Protein AF-A0A836QSI9-F1 (afdb_monomer)

Radius of gyration: 27.24 Å; Cα contacts (8 Å, |Δi|>4): 55; chains: 1; bounding box: 92×31×40 Å

pLDDT: mean 80.31, std 18.44, range [37.78, 97.62]

Secondary structure (DSSP, 8-state):
------TTHHHHHHHHHHHHHHHTS---PPP--PPP---HHHHHHHTT--BHHHHHHHHHHHH-SSPPPHHHHHHHHHHHHHHHTSSBGGGTGGG-HHHHHHHHHHHHH--TTS--

Foldseek 3Di:
DDPDPDPPPPPVVVVVVVVVVVVPPPPPDDDPPDPPPDPLLVVCVVVVPFFLLSSLVVLQVVPDPDHDDPVVSVVLSVQLCVVQVHGTCVSRSVPNVVSSVVSNVVSVPPPVPPDD

Structure (mmCIF, N/CA/C/O backbone):
data_AF-A0A836QSI9-F1
#
_entry.id   AF-A0A836QSI9-F1
#
loop_
_atom_site.group_PDB
_atom_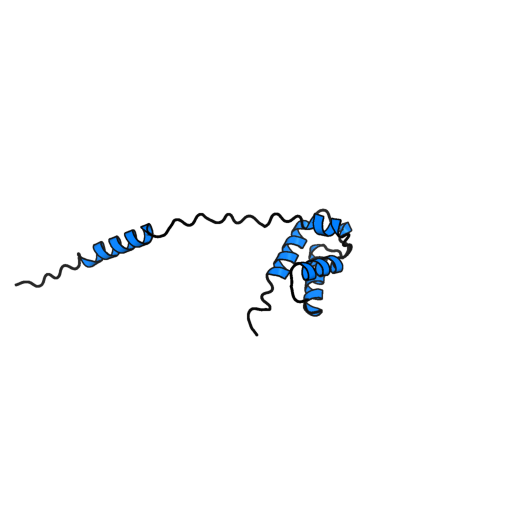site.id
_atom_site.type_symbol
_atom_site.label_atom_id
_atom_site.label_alt_id
_atom_site.label_comp_id
_atom_site.label_asym_id
_atom_site.label_entity_id
_atom_site.label_seq_id
_atom_site.pdbx_PDB_ins_code
_atom_site.Cartn_x
_atom_site.Cartn_y
_atom_site.Cartn_z
_atom_site.occupancy
_atom_site.B_iso_or_equiv
_atom_site.auth_seq_id
_atom_site.auth_comp_id
_atom_site.auth_asym_id
_atom_site.auth_atom_id
_atom_site.pdbx_PDB_model_num
ATOM 1 N N . ILE A 1 1 ? 78.370 19.786 -22.075 1.00 37.78 1 ILE A N 1
ATOM 2 C CA . ILE A 1 1 ? 77.660 18.640 -22.696 1.00 37.78 1 ILE A CA 1
ATOM 3 C C . ILE A 1 1 ? 76.816 18.020 -21.587 1.00 37.78 1 ILE A C 1
ATOM 5 O O . ILE A 1 1 ? 77.409 17.669 -20.586 1.00 37.78 1 ILE A O 1
ATOM 9 N N . SER A 1 2 ? 75.497 17.894 -21.576 1.00 40.00 2 SER A N 1
ATOM 10 C CA . SER A 1 2 ? 74.373 18.469 -22.315 1.00 40.00 2 SER A CA 1
ATOM 11 C C . SER A 1 2 ? 73.165 18.105 -21.441 1.00 40.00 2 SER A C 1
ATOM 13 O O . SER A 1 2 ? 72.741 16.955 -21.460 1.00 40.00 2 SER A O 1
ATOM 15 N N . ASN A 1 3 ? 72.664 19.029 -20.619 1.00 46.78 3 ASN A N 1
ATOM 16 C CA . ASN A 1 3 ? 71.490 18.780 -19.779 1.00 46.78 3 ASN A CA 1
ATOM 17 C C . ASN A 1 3 ? 70.260 19.338 -20.495 1.00 46.78 3 ASN A C 1
ATOM 19 O O . ASN A 1 3 ? 69.822 20.449 -20.219 1.00 46.78 3 ASN A O 1
ATOM 23 N N . TYR A 1 4 ? 69.744 18.563 -21.443 1.00 46.59 4 TYR A N 1
ATOM 24 C CA . TYR A 1 4 ? 68.413 18.740 -22.016 1.00 46.59 4 TYR A CA 1
ATOM 25 C C . TYR A 1 4 ? 67.676 17.421 -21.789 1.00 46.59 4 TYR A C 1
ATOM 27 O O . TYR A 1 4 ? 67.710 16.524 -22.626 1.00 46.59 4 TYR A O 1
ATOM 35 N N . PHE A 1 5 ? 67.091 17.263 -20.600 1.00 46.09 5 PHE A N 1
ATOM 36 C CA . PHE A 1 5 ? 66.096 16.220 -20.382 1.00 46.09 5 PHE A CA 1
ATOM 37 C C . PHE A 1 5 ? 64.763 16.802 -20.841 1.00 46.09 5 PHE A C 1
ATOM 39 O O . PHE A 1 5 ? 64.196 17.685 -20.199 1.00 46.09 5 PHE A O 1
ATOM 46 N N . ASP A 1 6 ? 64.357 16.377 -22.028 1.00 44.19 6 ASP A N 1
ATOM 47 C CA . ASP A 1 6 ? 63.177 16.835 -22.739 1.00 44.19 6 ASP A CA 1
ATOM 48 C C . ASP A 1 6 ? 61.898 16.454 -21.974 1.00 44.19 6 ASP A C 1
ATOM 50 O O . ASP A 1 6 ? 61.441 15.310 -21.982 1.00 44.19 6 ASP A O 1
ATOM 54 N N . SER A 1 7 ? 61.314 17.432 -21.282 1.00 50.00 7 SER A N 1
ATOM 55 C CA . SER A 1 7 ? 60.043 17.303 -20.567 1.00 50.00 7 SER A CA 1
ATOM 56 C C . SER A 1 7 ? 58.827 17.199 -21.498 1.00 50.00 7 SER A C 1
ATOM 58 O O . SER A 1 7 ? 57.704 17.066 -21.010 1.00 50.00 7 SER A O 1
ATOM 60 N N . SER A 1 8 ? 59.013 17.213 -22.824 1.00 49.09 8 SER A N 1
ATOM 61 C CA . SER A 1 8 ? 57.922 17.060 -23.792 1.00 49.09 8 SER A CA 1
ATOM 62 C C . SER A 1 8 ? 57.540 15.598 -24.086 1.00 49.09 8 SER A C 1
ATOM 64 O O . SER A 1 8 ? 56.460 15.346 -24.625 1.00 49.09 8 SER A O 1
ATOM 66 N N . PHE A 1 9 ? 58.345 14.614 -23.658 1.00 48.88 9 PHE A N 1
ATOM 67 C CA . PHE A 1 9 ? 58.067 13.188 -23.904 1.00 48.88 9 PHE A CA 1
ATOM 68 C C . PHE A 1 9 ? 57.011 12.572 -22.958 1.00 48.88 9 PHE A C 1
ATOM 70 O O . PHE A 1 9 ? 56.387 11.556 -23.275 1.00 48.88 9 PHE A O 1
ATOM 77 N N . THR A 1 10 ? 56.759 13.175 -21.793 1.00 49.44 10 THR A N 1
ATOM 78 C CA . THR A 1 10 ? 55.901 12.574 -20.752 1.00 49.44 10 THR A CA 1
ATOM 79 C C . THR A 1 10 ? 54.419 12.934 -20.890 1.00 49.44 10 THR A C 1
ATOM 81 O O . THR A 1 10 ? 53.554 12.117 -20.561 1.00 49.44 10 THR A O 1
ATOM 84 N N . VAL A 1 11 ? 54.096 14.119 -21.418 1.00 53.09 11 VAL A N 1
ATOM 85 C CA . VAL A 1 11 ? 52.710 14.619 -21.498 1.00 53.09 11 VAL A CA 1
ATOM 86 C C . VAL A 1 11 ? 51.941 13.971 -22.653 1.00 53.09 11 VAL A C 1
ATOM 88 O O . VAL A 1 11 ? 50.813 13.513 -22.464 1.00 53.09 11 VAL A O 1
ATOM 91 N N . THR A 1 12 ? 52.562 13.854 -23.829 1.00 53.09 12 THR A N 1
ATOM 92 C CA . THR A 1 12 ? 51.926 13.270 -25.024 1.00 53.09 12 THR A CA 1
ATOM 93 C C . THR A 1 12 ? 51.661 11.776 -24.847 1.00 53.09 12 THR A C 1
ATOM 95 O O . THR A 1 12 ? 50.582 11.297 -25.187 1.00 53.09 12 THR A O 1
ATOM 98 N N . THR A 1 13 ? 52.599 11.049 -24.231 1.00 53.66 13 THR A N 1
ATOM 99 C CA . THR A 1 13 ? 52.461 9.610 -23.959 1.00 53.66 13 THR A CA 1
ATOM 100 C C . THR A 1 13 ? 51.392 9.335 -22.893 1.00 53.66 13 THR A C 1
ATOM 102 O O . THR A 1 13 ? 5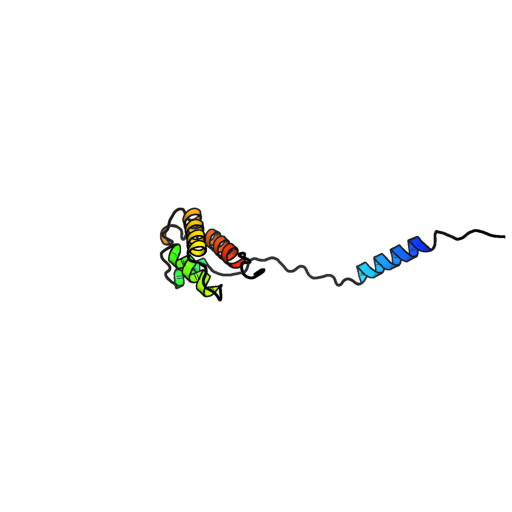0.592 8.417 -23.054 1.00 53.66 13 THR A O 1
ATOM 105 N N . SER A 1 14 ? 51.295 10.172 -21.849 1.00 55.88 14 SER A N 1
ATOM 106 C CA . SER A 1 14 ? 50.252 10.048 -20.811 1.00 55.88 14 SER A CA 1
ATOM 107 C C . SER A 1 14 ? 48.851 10.348 -21.348 1.00 55.88 14 SER A C 1
ATOM 109 O O . SER A 1 14 ? 47.911 9.616 -21.046 1.00 55.88 14 SER A O 1
ATOM 111 N N . LYS A 1 15 ? 48.707 11.374 -22.197 1.00 59.62 15 LYS A N 1
ATOM 112 C CA . LYS A 1 15 ? 47.439 11.674 -22.876 1.00 59.62 15 LYS A CA 1
ATOM 113 C C . LYS A 1 15 ? 47.037 10.559 -23.845 1.00 59.62 15 LYS A C 1
ATOM 115 O O . LYS A 1 15 ? 45.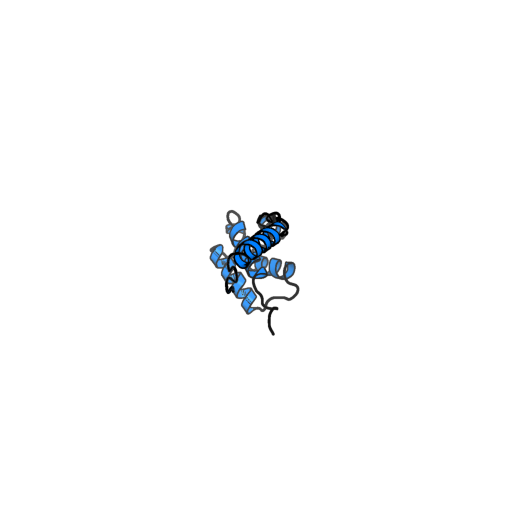886 10.142 -23.845 1.00 59.62 15 LYS A O 1
ATOM 120 N N . HIS A 1 16 ? 47.984 10.038 -24.624 1.00 59.22 16 HIS A N 1
ATOM 121 C CA . HIS A 1 16 ? 47.726 8.945 -25.561 1.00 59.22 16 HIS A CA 1
ATOM 122 C C . HIS A 1 16 ? 47.288 7.655 -24.844 1.00 59.22 16 HIS A C 1
ATOM 124 O O . HIS A 1 16 ? 46.409 6.948 -25.330 1.00 59.22 16 HIS A O 1
ATOM 130 N N . LEU A 1 17 ? 47.847 7.361 -23.664 1.00 60.22 17 LEU A N 1
ATOM 131 C CA . LEU A 1 17 ? 47.430 6.223 -22.837 1.00 60.22 17 LEU A CA 1
ATOM 132 C C . LEU A 1 17 ? 46.049 6.425 -22.190 1.00 60.22 17 LEU A C 1
ATOM 134 O O . LEU A 1 17 ? 45.281 5.472 -22.105 1.00 60.22 17 LEU A O 1
ATOM 138 N N . GLN A 1 18 ? 45.701 7.648 -21.777 1.00 60.09 18 GLN A N 1
ATOM 139 C CA . GLN A 1 18 ? 44.362 7.976 -21.265 1.00 60.09 18 GLN A CA 1
ATOM 140 C C . GLN A 1 18 ? 43.291 7.895 -22.359 1.00 60.09 18 GLN A C 1
ATOM 142 O O . GLN A 1 18 ? 42.235 7.301 -22.146 1.00 60.09 18 GLN A O 1
ATOM 147 N N . ASP A 1 19 ? 43.581 8.440 -23.542 1.00 60.56 19 ASP A N 1
ATOM 148 C CA . ASP A 1 19 ? 42.681 8.390 -24.696 1.00 60.56 19 ASP A CA 1
ATOM 149 C C . ASP A 1 19 ? 42.486 6.933 -25.178 1.00 60.56 19 ASP A C 1
ATOM 151 O O . ASP A 1 19 ? 41.389 6.565 -25.603 1.00 60.56 19 ASP A O 1
ATOM 155 N N . GLN A 1 20 ? 43.515 6.080 -25.055 1.00 59.50 20 GLN A N 1
ATOM 156 C CA . GLN A 1 20 ? 43.413 4.636 -25.300 1.00 59.50 20 GLN A CA 1
ATOM 157 C C . GLN A 1 20 ? 42.552 3.933 -24.236 1.00 59.50 20 GLN A C 1
ATOM 159 O O . GLN A 1 20 ? 41.639 3.193 -24.587 1.00 59.50 20 GLN A O 1
ATOM 164 N N . TYR A 1 21 ? 42.765 4.218 -22.948 1.00 59.47 21 TYR A N 1
ATOM 165 C CA . TYR A 1 21 ? 41.985 3.620 -21.858 1.00 59.47 21 TYR A CA 1
ATOM 166 C C . TYR A 1 21 ? 40.489 3.961 -21.948 1.00 59.47 21 TYR A C 1
ATOM 168 O O . TYR A 1 21 ? 39.643 3.108 -21.703 1.00 59.47 21 TYR A O 1
ATOM 176 N N . ILE A 1 22 ? 40.147 5.191 -22.347 1.00 63.41 22 ILE A N 1
ATOM 177 C CA . ILE A 1 22 ? 38.753 5.625 -22.542 1.00 63.41 22 ILE A CA 1
ATOM 178 C C . ILE A 1 22 ? 38.114 4.940 -23.760 1.00 63.41 22 ILE A C 1
ATOM 180 O O . ILE A 1 22 ? 36.921 4.639 -23.729 1.00 63.41 22 ILE A O 1
ATOM 184 N N . LYS A 1 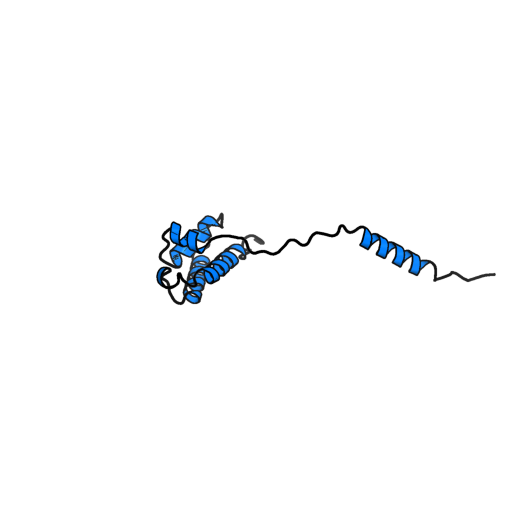23 ? 38.888 4.656 -24.817 1.00 63.19 23 LYS A N 1
ATOM 185 C CA . LYS A 1 23 ? 38.411 3.905 -25.993 1.00 63.19 23 LYS A CA 1
ATOM 186 C C . LYS A 1 23 ? 38.099 2.441 -25.691 1.00 63.19 23 LYS A C 1
ATOM 188 O O . LYS A 1 23 ? 37.221 1.880 -26.341 1.00 63.19 23 LYS A O 1
ATOM 193 N N . ASP A 1 24 ? 38.786 1.854 -24.716 1.00 63.31 24 ASP A N 1
ATOM 194 C CA . ASP A 1 24 ? 38.635 0.443 -24.353 1.00 63.31 24 ASP A CA 1
ATOM 195 C C . ASP A 1 24 ? 37.492 0.201 -23.342 1.00 63.31 24 ASP A C 1
ATOM 197 O O . ASP A 1 24 ? 37.194 -0.945 -23.000 1.00 63.31 24 ASP A O 1
ATOM 201 N N . ILE A 1 25 ? 36.797 1.259 -22.892 1.00 69.19 25 ILE A N 1
ATOM 202 C CA . ILE A 1 25 ? 35.566 1.131 -22.101 1.00 69.19 25 ILE A CA 1
ATOM 203 C C . ILE A 1 25 ? 34.424 0.742 -23.051 1.00 69.19 25 ILE A C 1
ATOM 205 O O . ILE A 1 25 ? 34.044 1.543 -23.912 1.00 69.19 25 ILE A O 1
ATOM 209 N N . PRO A 1 26 ? 33.819 -0.453 -22.908 1.00 68.56 26 PRO A N 1
ATOM 210 C CA . PRO A 1 26 ? 32.672 -0.817 -23.722 1.00 68.56 26 PRO A CA 1
ATOM 211 C C . PRO A 1 26 ? 31.545 0.191 -23.483 1.00 68.56 26 PRO A C 1
ATOM 213 O O . PRO A 1 26 ? 31.180 0.475 -22.341 1.00 68.56 26 PRO A O 1
ATOM 216 N N . PHE A 1 27 ? 30.988 0.731 -24.569 1.00 64.31 27 PHE A N 1
ATOM 217 C CA . PHE A 1 27 ? 29.842 1.633 -24.519 1.00 64.31 27 PHE A CA 1
ATOM 218 C C . PHE A 1 27 ? 28.658 0.871 -23.906 1.00 64.31 27 PHE A C 1
ATOM 220 O O . PHE A 1 27 ? 27.988 0.080 -24.575 1.00 64.31 27 PHE A O 1
ATOM 227 N N . LEU A 1 28 ? 28.430 1.049 -22.603 1.00 70.12 28 LEU A N 1
ATOM 228 C CA . LEU A 1 28 ? 27.320 0.409 -21.911 1.00 70.12 28 LEU A CA 1
ATOM 229 C C . LEU A 1 28 ? 26.030 0.978 -22.491 1.00 70.12 28 LEU A C 1
ATOM 231 O O . LEU A 1 28 ? 25.759 2.174 -22.373 1.00 70.12 28 LEU A O 1
ATOM 235 N N . LYS A 1 29 ? 25.231 0.121 -23.135 1.00 75.62 29 LYS A N 1
ATOM 236 C CA . LYS A 1 29 ? 23.898 0.509 -23.592 1.00 75.62 29 LYS A CA 1
ATOM 237 C C . LYS A 1 29 ? 23.129 1.028 -22.372 1.00 75.62 29 LYS A C 1
ATOM 239 O O . LYS A 1 29 ? 22.998 0.276 -21.402 1.00 75.62 29 LYS A O 1
ATOM 244 N N . PRO A 1 30 ? 22.626 2.275 -22.388 1.00 69.50 30 PRO A N 1
ATO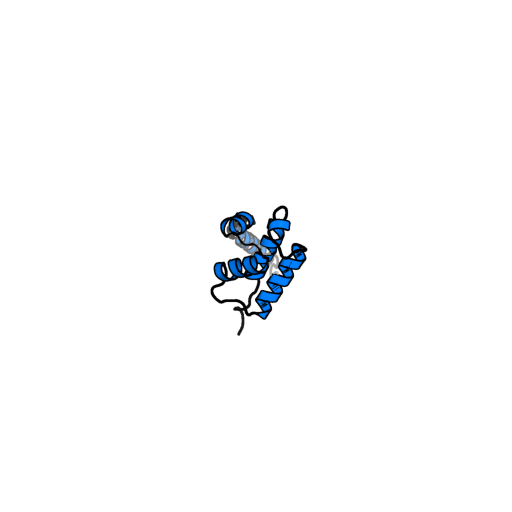M 245 C CA . PRO A 1 30 ? 21.835 2.785 -21.283 1.00 69.50 30 PRO A CA 1
ATOM 246 C C . PRO A 1 30 ? 20.672 1.833 -21.017 1.00 69.50 30 PRO A C 1
ATOM 248 O O . PRO A 1 30 ? 19.901 1.516 -21.927 1.00 69.50 30 PRO A O 1
ATOM 251 N N . VAL A 1 31 ? 20.548 1.360 -19.777 1.00 70.69 31 VAL A N 1
ATOM 252 C CA . VAL A 1 31 ? 19.339 0.651 -19.363 1.00 70.69 31 VAL A CA 1
ATOM 253 C C . VAL A 1 31 ? 18.216 1.678 -19.384 1.00 70.69 31 VAL A C 1
ATOM 255 O O . VAL A 1 31 ? 18.272 2.682 -18.669 1.00 70.69 31 VAL A O 1
ATOM 258 N N . LEU A 1 32 ? 17.219 1.452 -20.239 1.00 70.38 32 LEU A N 1
ATOM 259 C CA . LEU A 1 32 ? 16.025 2.284 -20.265 1.00 70.38 32 LEU A CA 1
ATOM 260 C C . LEU A 1 32 ? 15.351 2.179 -18.897 1.00 70.38 32 LEU A C 1
ATOM 262 O O . LEU A 1 32 ? 14.901 1.107 -18.494 1.00 70.38 32 LEU A O 1
ATOM 266 N N . ARG A 1 33 ? 15.305 3.298 -18.173 1.00 67.00 33 ARG A N 1
ATOM 267 C CA . ARG A 1 33 ? 14.597 3.410 -16.897 1.00 67.00 33 ARG A CA 1
ATOM 268 C C . ARG A 1 33 ? 13.111 3.591 -17.179 1.00 67.00 33 ARG A C 1
ATOM 270 O O . ARG A 1 33 ? 12.601 4.704 -17.156 1.00 67.00 33 ARG A O 1
ATOM 277 N N . VAL A 1 34 ? 12.444 2.492 -17.507 1.00 72.44 34 VAL A N 1
ATOM 278 C CA . VAL A 1 34 ? 10.982 2.434 -17.586 1.00 72.44 34 VAL A CA 1
ATOM 279 C C . VAL A 1 34 ? 10.481 1.842 -16.268 1.00 72.44 34 VAL A C 1
ATOM 281 O O . VAL A 1 34 ? 11.054 0.845 -15.816 1.00 72.44 34 VAL A O 1
ATOM 284 N N . PRO A 1 35 ? 9.464 2.433 -15.616 1.00 66.81 35 PRO A N 1
ATOM 285 C CA . PRO A 1 35 ? 8.867 1.826 -14.433 1.00 66.81 35 PRO A CA 1
ATOM 286 C C . PRO A 1 35 ? 8.343 0.426 -14.764 1.00 66.81 35 PRO A C 1
ATOM 288 O O . PRO A 1 35 ? 7.941 0.144 -15.894 1.00 66.81 35 PRO A O 1
ATOM 291 N N . ALA A 1 36 ? 8.337 -0.460 -13.769 1.00 71.94 36 ALA A N 1
ATOM 292 C CA . ALA A 1 36 ? 7.804 -1.801 -13.951 1.00 71.94 36 ALA A CA 1
ATOM 293 C C . ALA A 1 36 ? 6.338 -1.728 -14.418 1.00 71.94 36 ALA A C 1
ATOM 295 O O . ALA A 1 36 ? 5.505 -1.058 -13.795 1.00 71.94 36 ALA A O 1
ATOM 296 N N . ALA A 1 37 ? 6.032 -2.424 -15.516 1.00 80.50 37 ALA A N 1
ATOM 297 C CA . ALA A 1 37 ? 4.690 -2.517 -16.083 1.00 80.50 37 ALA A CA 1
ATOM 298 C C . ALA A 1 37 ? 3.825 -3.475 -15.242 1.00 80.50 37 ALA A C 1
ATOM 300 O O . ALA A 1 37 ? 3.553 -4.606 -15.637 1.00 80.50 37 ALA A O 1
ATOM 301 N N . ILE A 1 38 ? 3.454 -3.033 -14.040 1.00 87.00 38 ILE A N 1
ATOM 302 C CA . ILE A 1 38 ? 2.637 -3.784 -13.084 1.00 87.00 38 ILE A CA 1
ATOM 303 C C . ILE A 1 38 ? 1.282 -3.091 -12.941 1.00 87.00 38 ILE A C 1
ATOM 305 O O . ILE A 1 38 ? 1.216 -1.919 -12.574 1.00 87.00 38 ILE A O 1
ATOM 309 N N . ASP A 1 39 ? 0.211 -3.841 -13.194 1.00 92.56 39 ASP A N 1
ATOM 310 C CA . ASP A 1 39 ? -1.177 -3.426 -12.970 1.00 92.56 39 ASP A CA 1
ATOM 311 C C . ASP A 1 39 ? -1.552 -3.580 -11.483 1.00 92.56 39 ASP A C 1
ATOM 313 O O . ASP A 1 39 ? -2.125 -4.589 -11.062 1.00 92.56 39 ASP A O 1
ATOM 317 N N . LEU A 1 40 ? -1.158 -2.595 -10.669 1.00 94.00 40 LEU A N 1
ATOM 318 C CA . LEU A 1 40 ? -1.404 -2.587 -9.222 1.00 94.00 40 LEU A CA 1
ATOM 319 C C . LEU A 1 40 ? -2.892 -2.408 -8.894 1.00 94.00 40 LEU A C 1
ATOM 321 O O . LEU A 1 40 ? -3.415 -3.105 -8.025 1.00 94.00 40 LEU A O 1
ATOM 325 N N . VAL A 1 41 ? -3.586 -1.525 -9.616 1.00 94.88 41 VAL A N 1
ATOM 326 C CA . VAL A 1 41 ? -5.022 -1.271 -9.415 1.00 94.88 41 VAL A CA 1
ATOM 327 C C . VAL A 1 41 ? -5.826 -2.533 -9.703 1.00 94.88 41 VAL A C 1
ATOM 329 O O . VAL A 1 41 ? -6.643 -2.946 -8.879 1.00 94.88 41 VAL A O 1
ATOM 332 N N . GLY A 1 42 ? -5.546 -3.217 -10.812 1.00 94.56 42 GLY A N 1
ATOM 333 C CA . GLY A 1 42 ? -6.211 -4.474 -11.109 1.00 94.56 42 GLY A CA 1
ATOM 334 C C . GLY A 1 42 ? -5.852 -5.582 -10.119 1.00 94.56 42 GLY A C 1
ATOM 335 O O . GLY A 1 42 ? -6.688 -6.445 -9.872 1.00 94.56 42 GLY A O 1
ATOM 336 N N . MET A 1 43 ? -4.664 -5.583 -9.495 1.00 94.81 43 MET A N 1
ATOM 337 C CA . MET A 1 43 ? -4.377 -6.522 -8.396 1.00 94.81 43 MET A CA 1
ATOM 338 C C . MET A 1 43 ? -5.307 -6.287 -7.206 1.00 94.81 43 MET A C 1
ATOM 340 O O . MET A 1 43 ? -5.915 -7.242 -6.728 1.00 94.81 43 MET A O 1
ATOM 344 N N . VAL A 1 44 ? -5.462 -5.032 -6.782 1.00 95.69 44 VAL A N 1
ATOM 345 C CA . VAL A 1 44 ? -6.358 -4.641 -5.684 1.00 95.69 44 VAL A CA 1
ATOM 346 C C . VAL A 1 44 ? -7.809 -5.021 -6.000 1.00 95.69 44 VAL A C 1
ATOM 348 O O . VAL A 1 44 ? -8.474 -5.651 -5.180 1.00 95.69 44 VAL A O 1
ATOM 351 N N . GLN A 1 45 ? -8.278 -4.730 -7.217 1.00 94.75 45 GLN A N 1
ATOM 352 C CA . GLN A 1 45 ? -9.639 -5.056 -7.654 1.00 94.75 45 GLN A CA 1
ATOM 353 C C . GLN A 1 45 ? -9.888 -6.566 -7.749 1.00 94.75 45 GLN A C 1
ATOM 355 O O . GLN A 1 45 ? -10.902 -7.050 -7.253 1.00 94.75 45 GLN A O 1
ATOM 360 N N . ARG A 1 46 ? -8.963 -7.334 -8.344 1.00 95.69 46 ARG A N 1
ATOM 361 C CA . ARG A 1 46 ? -9.087 -8.800 -8.466 1.00 95.69 46 ARG A CA 1
ATOM 362 C C . ARG A 1 46 ? -9.103 -9.502 -7.111 1.00 95.69 46 ARG A C 1
ATOM 364 O O . ARG A 1 46 ? -9.694 -10.568 -6.995 1.00 95.69 46 ARG A O 1
ATOM 371 N N . GLN A 1 47 ? -8.423 -8.933 -6.119 1.00 94.88 47 GLN A N 1
ATOM 372 C CA . GLN A 1 47 ? -8.385 -9.454 -4.753 1.00 94.88 47 GLN A CA 1
ATOM 373 C C . GLN A 1 47 ? -9.527 -8.916 -3.878 1.00 94.88 47 GLN A C 1
ATOM 375 O O . GLN A 1 47 ? -9.676 -9.369 -2.749 1.00 94.88 47 GLN A O 1
ATOM 380 N N . GLY A 1 48 ? -10.343 -7.984 -4.387 1.00 94.25 48 GLY A N 1
ATOM 381 C CA . GLY A 1 48 ? -11.489 -7.432 -3.663 1.00 94.25 48 GLY A CA 1
ATOM 382 C C . GLY A 1 48 ? -11.107 -6.657 -2.401 1.00 94.25 48 GLY A C 1
ATOM 383 O O . GLY A 1 48 ? -11.860 -6.677 -1.433 1.00 94.25 48 GLY A O 1
ATOM 384 N N . LEU A 1 49 ? -9.937 -6.010 -2.386 1.00 96.50 49 LEU A N 1
ATOM 385 C CA . LEU A 1 49 ? -9.448 -5.306 -1.198 1.00 96.50 49 LEU A CA 1
ATOM 386 C C . LEU A 1 49 ? -10.260 -4.021 -0.992 1.00 96.50 49 LEU A C 1
ATOM 388 O O . LEU A 1 49 ? -10.310 -3.164 -1.879 1.00 96.50 49 LEU A O 1
ATOM 392 N N . ALA A 1 50 ? -10.904 -3.903 0.167 1.00 95.69 50 ALA A N 1
ATOM 393 C CA . ALA A 1 50 ? -11.864 -2.837 0.438 1.00 95.69 50 ALA A CA 1
ATOM 394 C C . ALA A 1 50 ? -11.225 -1.649 1.161 1.00 95.69 50 ALA A C 1
ATOM 396 O O . ALA A 1 50 ? -11.571 -0.500 0.880 1.00 95.69 50 ALA A O 1
ATOM 397 N N . THR A 1 51 ? -10.266 -1.915 2.050 1.00 97.50 51 THR A N 1
ATOM 398 C CA . THR A 1 51 ? -9.679 -0.894 2.919 1.00 97.50 51 THR A CA 1
ATOM 399 C C . THR A 1 51 ? -8.190 -0.673 2.668 1.00 97.50 51 THR A C 1
ATOM 401 O O . THR A 1 51 ? -7.483 -1.532 2.135 1.00 97.50 51 THR A O 1
ATOM 404 N N . THR A 1 52 ? -7.675 0.476 3.107 1.00 96.75 52 THR A N 1
ATOM 405 C CA . THR A 1 52 ? -6.231 0.762 3.096 1.00 96.75 52 THR A CA 1
ATOM 406 C C . THR A 1 52 ? -5.420 -0.254 3.898 1.00 96.75 52 THR A C 1
ATOM 408 O O . THR A 1 52 ? -4.302 -0.579 3.505 1.00 96.75 52 THR A O 1
ATOM 411 N N . SER A 1 53 ? -5.993 -0.807 4.970 1.00 97.31 53 SER A N 1
ATOM 412 C CA . SER A 1 53 ? -5.392 -1.896 5.746 1.00 97.31 53 SER A CA 1
ATOM 413 C C . SER A 1 53 ? -5.215 -3.158 4.904 1.00 97.31 53 SER A C 1
ATOM 415 O O . SER A 1 53 ? -4.112 -3.695 4.847 1.00 97.31 53 SER A O 1
ATOM 417 N N . ASP A 1 54 ? -6.267 -3.588 4.202 1.00 97.25 54 ASP A N 1
ATOM 418 C CA . ASP A 1 54 ? -6.238 -4.801 3.373 1.00 97.25 54 ASP A CA 1
ATOM 419 C C . ASP A 1 54 ? -5.204 -4.689 2.250 1.00 97.25 54 ASP A C 1
ATOM 421 O O . ASP A 1 54 ? -4.517 -5.653 1.913 1.00 97.25 54 ASP A O 1
ATOM 425 N N . VAL A 1 55 ? -5.076 -3.491 1.675 1.00 97.25 55 VAL A N 1
ATOM 426 C CA . VAL A 1 55 ? -4.082 -3.192 0.641 1.00 97.25 55 VAL A CA 1
ATOM 427 C C . VAL A 1 55 ? -2.665 -3.315 1.186 1.00 97.25 55 VAL A C 1
ATOM 429 O O . VAL A 1 55 ? -1.841 -4.002 0.578 1.00 97.25 55 VAL A O 1
ATOM 432 N N . VAL A 1 56 ? -2.373 -2.683 2.327 1.00 96.50 56 VAL A N 1
ATOM 433 C CA . VAL A 1 56 ? -1.047 -2.773 2.954 1.00 96.50 56 VAL A CA 1
ATOM 434 C C . VAL A 1 56 ? -0.727 -4.222 3.310 1.00 96.50 56 VAL A C 1
ATOM 436 O O . VAL A 1 56 ? 0.358 -4.690 2.971 1.00 96.50 56 VAL A O 1
ATOM 439 N N . ASP A 1 57 ? -1.681 -4.949 3.896 1.00 96.25 57 ASP A N 1
ATOM 440 C CA . ASP A 1 57 ? -1.541 -6.365 4.248 1.00 96.25 57 ASP A CA 1
ATOM 441 C C . ASP A 1 57 ? -1.257 -7.245 3.032 1.00 96.25 57 ASP A C 1
ATOM 443 O O . ASP A 1 57 ? -0.316 -8.043 3.039 1.00 96.25 57 ASP A O 1
ATOM 447 N N . HIS A 1 58 ? -2.000 -7.047 1.944 1.00 96.81 58 HIS A N 1
ATOM 448 C CA . HIS A 1 58 ? -1.789 -7.787 0.709 1.00 96.81 58 HIS A CA 1
ATOM 449 C C . HIS A 1 58 ? -0.379 -7.573 0.146 1.00 96.81 58 HIS A C 1
ATOM 451 O O . HIS A 1 58 ? 0.306 -8.536 -0.212 1.00 96.81 58 HIS A O 1
ATOM 457 N N . PHE A 1 59 ? 0.070 -6.318 0.056 1.00 94.94 59 PHE A N 1
ATOM 458 C CA . PHE A 1 59 ? 1.364 -6.012 -0.546 1.00 94.94 59 PHE A CA 1
ATOM 459 C C . PHE A 1 59 ? 2.542 -6.383 0.356 1.00 94.94 59 PHE A C 1
ATOM 461 O O . PHE A 1 59 ? 3.534 -6.883 -0.175 1.00 94.94 59 PHE A O 1
ATOM 468 N N . GLN A 1 60 ? 2.444 -6.246 1.686 1.00 92.50 60 GLN A N 1
ATOM 469 C CA . GLN A 1 60 ? 3.521 -6.704 2.573 1.00 92.50 60 GLN A CA 1
ATOM 470 C C . GLN A 1 60 ? 3.719 -8.222 2.477 1.00 92.50 60 GLN A C 1
ATOM 472 O O . GLN A 1 60 ? 4.845 -8.673 2.299 1.00 92.50 60 GLN A O 1
ATOM 477 N N . THR A 1 61 ? 2.642 -9.019 2.492 1.00 93.06 61 THR A N 1
ATOM 478 C CA . THR A 1 61 ? 2.743 -10.487 2.413 1.00 93.06 61 THR A CA 1
ATOM 479 C C . THR A 1 61 ? 3.234 -10.950 1.044 1.00 93.06 61 THR A C 1
ATOM 481 O O . THR A 1 61 ? 3.871 -11.993 0.922 1.00 93.06 61 THR A O 1
ATOM 484 N N . ARG A 1 62 ? 2.941 -10.179 -0.008 1.00 92.38 62 ARG A N 1
ATOM 485 C CA . ARG A 1 62 ? 3.354 -10.503 -1.373 1.00 92.38 62 ARG A CA 1
ATOM 486 C C . ARG A 1 62 ? 4.806 -10.133 -1.672 1.00 92.38 62 ARG A C 1
ATOM 488 O O . ARG A 1 62 ? 5.447 -10.829 -2.458 1.00 92.38 62 ARG A O 1
ATOM 495 N N . LEU A 1 63 ? 5.290 -9.018 -1.130 1.00 90.62 63 LEU A N 1
ATOM 496 C CA . LEU A 1 63 ? 6.594 -8.444 -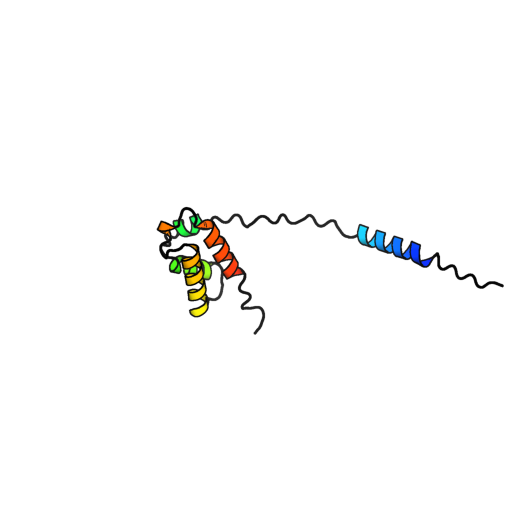1.477 1.00 90.62 63 LEU A CA 1
ATOM 497 C C . LEU A 1 63 ? 7.688 -8.809 -0.471 1.00 90.62 63 LEU A C 1
ATOM 499 O O . LEU A 1 63 ? 8.848 -8.951 -0.861 1.00 90.62 63 LEU A O 1
ATOM 503 N N . LEU A 1 64 ? 7.333 -8.989 0.802 1.00 88.88 64 LEU A N 1
ATOM 504 C CA . LEU A 1 64 ? 8.280 -9.263 1.875 1.00 88.88 64 LEU A CA 1
ATOM 505 C C . LEU A 1 64 ? 8.237 -10.736 2.281 1.00 88.88 64 LEU A C 1
ATOM 507 O O . LEU A 1 64 ? 7.189 -11.375 2.316 1.00 88.88 64 LEU A O 1
ATOM 511 N N . ARG A 1 65 ? 9.408 -11.282 2.623 1.00 87.50 65 ARG A N 1
ATOM 512 C CA . ARG A 1 65 ? 9.513 -12.633 3.203 1.00 87.50 65 ARG A CA 1
ATOM 513 C C . ARG A 1 65 ? 9.170 -12.657 4.686 1.00 87.50 65 ARG A C 1
ATOM 515 O O . ARG A 1 65 ? 8.721 -13.682 5.188 1.00 87.50 65 ARG A O 1
ATOM 522 N N . LEU A 1 66 ? 9.443 -11.556 5.377 1.00 87.75 66 LEU A N 1
ATOM 523 C CA . LEU A 1 66 ? 9.191 -11.386 6.797 1.00 87.75 66 LEU A CA 1
ATOM 524 C C . LEU A 1 66 ? 8.109 -10.315 6.967 1.00 87.75 66 LEU A C 1
ATOM 526 O O . LEU A 1 66 ? 8.139 -9.319 6.242 1.00 87.75 66 LEU A O 1
ATOM 530 N N . PRO A 1 67 ? 7.143 -10.527 7.875 1.00 85.56 67 PRO A N 1
ATOM 531 C CA . PRO A 1 67 ? 6.102 -9.544 8.124 1.00 85.56 67 PRO A CA 1
ATOM 532 C C . PRO A 1 67 ? 6.704 -8.276 8.733 1.00 85.56 67 PRO A C 1
ATOM 534 O O . PRO A 1 67 ? 7.687 -8.339 9.477 1.00 85.56 67 PRO A O 1
ATOM 537 N N . LEU A 1 68 ? 6.085 -7.133 8.447 1.00 87.19 68 LEU A N 1
ATOM 538 C CA . LEU A 1 68 ? 6.439 -5.880 9.103 1.00 87.19 68 LEU A CA 1
ATOM 539 C C . LEU A 1 68 ? 6.035 -5.923 10.580 1.00 87.19 68 LEU A C 1
ATOM 541 O O . LEU A 1 68 ? 5.095 -6.623 10.970 1.00 87.19 68 LEU A O 1
ATOM 545 N N . SER A 1 69 ? 6.723 -5.133 11.406 1.00 90.25 69 SER A N 1
ATOM 546 C CA . SER A 1 69 ? 6.239 -4.849 12.757 1.00 90.25 69 SER A CA 1
ATOM 547 C C . SER A 1 69 ? 4.867 -4.165 12.682 1.00 90.25 69 SER A C 1
ATOM 549 O O . SER A 1 69 ? 4.540 -3.496 11.697 1.00 90.25 69 SER A O 1
ATOM 551 N N . SER A 1 70 ? 4.056 -4.305 13.734 1.00 91.31 70 SER A N 1
ATOM 552 C CA . SER A 1 70 ? 2.749 -3.638 13.805 1.00 91.31 70 SER A CA 1
ATOM 553 C C . SER A 1 70 ? 2.874 -2.118 13.666 1.00 91.31 70 SER A C 1
ATOM 555 O O . SER A 1 70 ? 2.067 -1.499 12.987 1.00 91.31 70 SER A O 1
ATOM 557 N N . GLU A 1 71 ? 3.931 -1.533 14.233 1.00 91.31 71 GLU A N 1
ATOM 558 C CA . GLU A 1 71 ? 4.217 -0.102 14.131 1.00 91.31 71 GLU A CA 1
ATOM 559 C C . GLU A 1 71 ? 4.477 0.336 12.681 1.00 91.31 71 GLU A C 1
ATOM 561 O O . GLU A 1 71 ? 3.836 1.266 12.195 1.00 91.31 71 GLU A O 1
ATOM 566 N N . HIS A 1 72 ? 5.354 -0.361 11.946 1.00 89.44 72 HIS A N 1
ATOM 567 C CA . HIS A 1 72 ? 5.644 -0.021 10.547 1.00 89.44 72 HIS A CA 1
ATOM 568 C C . HIS A 1 72 ? 4.437 -0.242 9.639 1.00 89.44 72 HIS A C 1
ATOM 570 O O . HIS A 1 72 ? 4.158 0.568 8.752 1.00 89.44 72 HIS A O 1
ATOM 576 N N . ARG A 1 73 ? 3.677 -1.309 9.888 1.00 94.25 73 ARG A N 1
ATOM 577 C CA . ARG A 1 73 ? 2.410 -1.559 9.206 1.00 94.25 73 ARG A CA 1
ATOM 578 C C . ARG A 1 73 ? 1.440 -0.389 9.395 1.00 94.25 73 ARG A C 1
ATOM 580 O O . ARG A 1 73 ? 0.887 0.104 8.413 1.00 94.25 73 ARG A O 1
ATOM 587 N N . ASP A 1 74 ? 1.261 0.083 10.624 1.00 95.31 74 ASP A N 1
ATOM 588 C CA . ASP A 1 74 ? 0.340 1.179 10.927 1.00 95.31 74 ASP A CA 1
ATOM 589 C C . ASP A 1 74 ? 0.796 2.506 10.298 1.00 95.31 74 ASP A C 1
ATOM 591 O O . ASP A 1 74 ? -0.036 3.280 9.815 1.00 95.31 74 ASP A O 1
ATOM 595 N N . VAL A 1 75 ? 2.111 2.738 10.199 1.00 94.44 75 VAL A N 1
ATOM 596 C CA . VAL A 1 75 ? 2.683 3.874 9.457 1.00 94.44 75 VAL A CA 1
ATOM 597 C C . VAL A 1 75 ? 2.318 3.811 7.972 1.00 94.44 75 VAL A C 1
ATOM 599 O O . VAL A 1 75 ? 1.868 4.816 7.418 1.00 94.44 75 VAL A O 1
ATOM 602 N N . LEU A 1 76 ? 2.449 2.649 7.325 1.00 95.31 76 LEU A N 1
ATOM 603 C CA . LEU A 1 76 ? 2.090 2.481 5.911 1.00 95.31 76 LEU A CA 1
ATOM 604 C C . LEU A 1 76 ? 0.585 2.649 5.667 1.00 95.31 76 LEU A C 1
ATOM 606 O O . LEU A 1 76 ? 0.185 3.269 4.679 1.00 95.31 76 LEU A O 1
ATOM 610 N N . ILE A 1 77 ? -0.257 2.157 6.579 1.00 97.38 77 ILE A N 1
ATOM 611 C CA . ILE A 1 77 ? -1.713 2.360 6.517 1.00 97.38 77 ILE A CA 1
ATOM 612 C C . ILE A 1 77 ? -2.047 3.843 6.664 1.00 97.38 77 ILE A C 1
ATOM 614 O O . ILE A 1 77 ? -2.873 4.372 5.915 1.00 97.38 77 ILE A O 1
ATOM 618 N N . GLY A 1 78 ? -1.400 4.527 7.609 1.00 97.00 78 GLY A N 1
ATOM 619 C CA . GLY A 1 78 ? -1.556 5.961 7.821 1.00 97.00 78 GLY A CA 1
ATOM 620 C C . GLY A 1 78 ? -1.100 6.784 6.616 1.00 97.00 78 GLY A C 1
ATOM 621 O O . GLY A 1 78 ? -1.776 7.743 6.245 1.00 97.00 78 GLY A O 1
ATOM 622 N N . PHE A 1 79 ? 0.004 6.390 5.979 1.00 96.75 79 PHE A N 1
ATOM 623 C CA . PHE A 1 79 ? 0.477 6.969 4.725 1.00 96.75 79 PHE A CA 1
ATOM 624 C C . PHE A 1 79 ? -0.572 6.810 3.619 1.00 96.75 79 PHE A C 1
ATOM 626 O O . PHE A 1 79 ? -1.062 7.810 3.101 1.00 96.75 79 PHE A O 1
ATOM 633 N N . LEU A 1 80 ? -0.999 5.579 3.320 1.00 97.19 80 LEU A N 1
ATOM 634 C CA . LEU A 1 80 ? -1.940 5.324 2.227 1.00 97.19 80 LEU A CA 1
ATOM 635 C C . LEU A 1 80 ? -3.293 6.015 2.460 1.00 97.19 80 LEU A C 1
ATOM 637 O O . LEU A 1 80 ? -3.861 6.604 1.547 1.00 97.19 80 LEU A O 1
ATOM 641 N N . THR A 1 81 ? -3.795 5.993 3.696 1.00 97.62 81 THR A N 1
ATOM 642 C CA . THR A 1 81 ? -5.047 6.673 4.069 1.00 97.62 81 THR A CA 1
ATOM 643 C C . THR A 1 81 ? -4.955 8.185 3.868 1.00 97.62 81 THR A C 1
ATOM 645 O O . THR A 1 81 ? -5.933 8.816 3.474 1.00 97.62 81 THR A O 1
ATOM 648 N N . ARG A 1 82 ? -3.785 8.778 4.131 1.00 97.19 82 ARG A N 1
ATOM 649 C CA . ARG A 1 82 ? -3.545 10.208 3.927 1.00 97.19 82 ARG A CA 1
ATOM 650 C C . ARG A 1 82 ? -3.505 10.564 2.446 1.00 97.19 82 ARG A C 1
ATOM 652 O O . ARG A 1 82 ? -4.167 11.520 2.065 1.00 97.19 82 ARG A O 1
ATOM 659 N N . GLU A 1 83 ? -2.788 9.787 1.639 1.00 96.44 83 GLU A N 1
ATOM 660 C CA . GLU A 1 83 ? -2.700 10.006 0.189 1.00 96.44 83 GLU A CA 1
ATOM 661 C C . GLU A 1 83 ? -4.063 9.860 -0.498 1.00 96.44 83 GLU A C 1
ATOM 663 O O . GLU A 1 83 ? -4.391 10.621 -1.403 1.00 96.44 83 GLU A O 1
ATOM 668 N N . LEU A 1 84 ? -4.891 8.914 -0.041 1.00 96.06 84 LEU A N 1
ATOM 669 C CA . LEU A 1 84 ? -6.231 8.717 -0.595 1.00 96.06 84 LEU A CA 1
ATOM 670 C C . LEU A 1 84 ? -7.281 9.674 -0.008 1.00 96.06 84 LEU A C 1
ATOM 672 O O . LEU A 1 84 ? -8.368 9.804 -0.560 1.00 96.06 84 LEU A O 1
ATOM 676 N N . GLY A 1 85 ? -7.011 10.302 1.140 1.00 96.00 85 GLY A N 1
ATOM 677 C CA . GLY A 1 85 ? -7.997 11.088 1.893 1.00 96.00 85 GLY A CA 1
ATOM 678 C C . GLY A 1 85 ? -9.155 10.260 2.474 1.00 96.00 85 GLY A C 1
ATOM 679 O O . GLY A 1 85 ? -10.109 10.815 3.019 1.00 96.00 85 GLY A O 1
ATOM 680 N N . THR A 1 86 ? -9.090 8.932 2.366 1.00 94.44 86 THR A N 1
ATOM 681 C CA . THR A 1 86 ? -10.116 7.981 2.799 1.00 94.44 86 THR A CA 1
ATOM 682 C C . THR A 1 86 ? -9.483 6.635 3.140 1.00 94.44 86 THR A C 1
ATOM 684 O O . THR A 1 86 ? -8.380 6.312 2.700 1.00 94.44 86 THR A O 1
ATOM 687 N N . LYS A 1 87 ? -10.197 5.834 3.932 1.00 95.69 87 LYS A N 1
ATOM 688 C CA . LYS A 1 87 ? -9.836 4.438 4.214 1.00 95.69 87 LYS A CA 1
ATOM 689 C C . LYS A 1 87 ? -10.424 3.467 3.192 1.00 95.69 87 LYS A C 1
ATOM 691 O O . LYS A 1 87 ? -9.930 2.352 3.078 1.00 95.69 87 LYS A O 1
ATOM 696 N N . GLU A 1 88 ? -11.455 3.894 2.467 1.00 95.62 88 GLU A N 1
ATOM 697 C CA . GLU A 1 88 ? -12.211 3.066 1.530 1.00 95.62 88 GLU A CA 1
ATOM 698 C C . GLU A 1 88 ? -11.613 3.154 0.126 1.00 95.62 88 GLU A C 1
ATOM 700 O O . GLU A 1 88 ? -11.648 4.207 -0.514 1.00 95.62 88 GLU A O 1
ATOM 705 N N . ILE A 1 89 ? -11.121 2.031 -0.392 1.00 94.69 89 ILE A N 1
ATOM 706 C CA . ILE A 1 89 ? -10.498 1.961 -1.719 1.00 94.69 89 ILE A CA 1
ATOM 707 C C . ILE A 1 89 ? -11.504 2.292 -2.822 1.00 94.69 89 ILE A C 1
ATOM 709 O O . ILE A 1 89 ? -11.166 2.981 -3.785 1.00 94.69 89 ILE A O 1
ATOM 713 N N . GLY A 1 90 ? -12.762 1.865 -2.664 1.00 91.56 90 GLY A N 1
ATOM 714 C CA . GLY A 1 90 ? -13.822 2.116 -3.643 1.00 91.56 90 GLY A CA 1
ATOM 715 C C . GLY A 1 90 ? -14.044 3.603 -3.942 1.00 91.56 90 GLY A C 1
ATOM 716 O O . GLY A 1 90 ? -14.340 3.960 -5.080 1.00 91.56 90 GLY A O 1
ATOM 717 N N . ALA A 1 91 ? -13.832 4.478 -2.956 1.00 91.50 91 ALA A N 1
ATOM 718 C CA . ALA A 1 91 ? -13.979 5.924 -3.115 1.00 91.50 91 ALA A CA 1
ATOM 719 C C . ALA A 1 91 ? -12.799 6.585 -3.856 1.00 91.50 91 ALA A C 1
ATOM 721 O O . ALA A 1 91 ? -12.926 7.720 -4.314 1.00 91.50 91 ALA A O 1
ATOM 722 N N . ALA A 1 92 ? -11.670 5.883 -3.993 1.00 92.50 92 ALA A N 1
ATOM 723 C CA . ALA A 1 92 ? -10.425 6.417 -4.540 1.00 92.50 92 ALA A CA 1
ATOM 724 C C . ALA A 1 92 ? -9.941 5.723 -5.827 1.00 92.50 92 ALA A C 1
ATOM 726 O O . ALA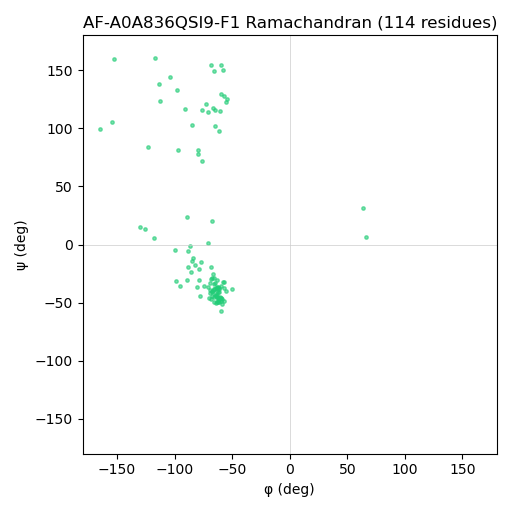 A 1 92 ? -8.869 6.045 -6.336 1.00 92.50 92 ALA A O 1
ATOM 727 N N . ILE A 1 93 ? -10.726 4.794 -6.391 1.00 90.88 93 ILE A N 1
ATOM 728 C CA . ILE A 1 93 ? -10.349 3.971 -7.558 1.00 90.88 93 ILE A CA 1
ATOM 729 C C . ILE A 1 93 ? -9.801 4.787 -8.739 1.00 90.88 93 ILE A C 1
ATOM 731 O O . ILE A 1 93 ? -8.859 4.341 -9.390 1.00 90.88 93 ILE A O 1
ATOM 735 N N . SER A 1 94 ? -10.357 5.969 -9.020 1.00 91.88 94 SER A N 1
ATOM 736 C CA . SER A 1 94 ? -9.974 6.783 -10.183 1.00 91.88 94 SER A CA 1
ATOM 737 C C . SER A 1 94 ? -8.565 7.378 -10.101 1.00 91.88 94 SER A C 1
ATOM 739 O O . SER A 1 94 ? -8.014 7.748 -11.134 1.00 91.88 94 SER A O 1
ATOM 741 N N . TYR A 1 95 ? -7.977 7.459 -8.906 1.00 92.94 95 TYR A N 1
ATOM 742 C CA . TYR A 1 95 ? -6.634 8.000 -8.666 1.00 92.94 95 TYR A CA 1
ATOM 743 C C . TYR A 1 95 ? -5.759 7.059 -7.825 1.00 92.94 95 TYR A C 1
ATOM 745 O O . TYR A 1 95 ? -4.710 7.459 -7.331 1.00 92.94 95 TYR A O 1
ATOM 753 N N . LEU A 1 96 ? -6.165 5.794 -7.685 1.00 94.69 96 LEU A N 1
ATOM 754 C CA . LEU A 1 96 ? -5.524 4.809 -6.814 1.00 94.69 96 LEU A CA 1
ATOM 755 C C . LEU A 1 96 ? -4.109 4.414 -7.269 1.00 94.69 96 LEU A C 1
ATOM 757 O O . LEU A 1 96 ? -3.296 3.984 -6.455 1.00 94.69 96 LEU A O 1
ATOM 761 N N . GLU A 1 97 ? -3.801 4.538 -8.560 1.00 95.00 97 GLU A N 1
ATOM 762 C CA . GLU A 1 97 ? -2.537 4.049 -9.111 1.00 95.00 97 GLU A CA 1
ATOM 763 C C . GLU A 1 97 ? -1.308 4.731 -8.499 1.00 95.00 97 GLU A C 1
ATOM 765 O O . GLU A 1 97 ? -0.374 4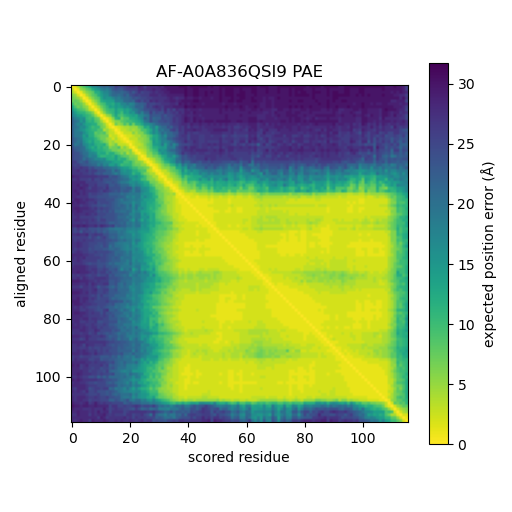.040 -8.091 1.00 95.00 97 GLU A O 1
ATOM 770 N N . GLU A 1 98 ? -1.311 6.060 -8.400 1.00 94.50 98 GLU A N 1
ATOM 771 C CA . GLU A 1 98 ? -0.149 6.812 -7.914 1.00 94.50 98 GLU A CA 1
ATOM 772 C C . GLU A 1 98 ? 0.151 6.513 -6.427 1.00 94.50 98 GLU A C 1
ATOM 774 O O . GLU A 1 98 ? 1.273 6.091 -6.127 1.00 94.50 98 GLU A O 1
ATOM 779 N N . PRO A 1 99 ? -0.829 6.563 -5.498 1.00 95.88 99 PRO A N 1
ATOM 780 C CA . PRO A 1 99 ? -0.609 6.167 -4.105 1.00 95.88 99 PRO A CA 1
ATOM 781 C C . PRO A 1 99 ? -0.155 4.711 -3.943 1.00 95.88 99 PRO A C 1
ATOM 783 O O . PRO A 1 99 ? 0.680 4.421 -3.086 1.00 95.88 99 PRO A O 1
ATOM 786 N N . LEU A 1 100 ? -0.649 3.783 -4.777 1.00 95.94 100 LEU A N 1
ATOM 787 C CA . LEU A 1 100 ? -0.181 2.392 -4.761 1.00 95.94 100 LEU A CA 1
ATOM 788 C C . LEU A 1 100 ? 1.277 2.270 -5.210 1.00 95.94 100 LEU A C 1
ATOM 790 O O . LEU A 1 100 ? 2.031 1.493 -4.621 1.00 95.94 100 LEU A O 1
ATOM 794 N N . ARG A 1 101 ? 1.697 3.026 -6.230 1.00 94.88 101 ARG A N 1
ATOM 795 C CA . ARG A 1 101 ? 3.100 3.049 -6.671 1.00 94.88 101 ARG A CA 1
ATOM 796 C C . ARG A 1 101 ? 4.008 3.577 -5.570 1.00 94.88 101 ARG A C 1
ATOM 798 O O . ARG A 1 101 ? 5.047 2.968 -5.318 1.00 94.88 101 ARG A O 1
ATOM 805 N N . MET A 1 102 ? 3.600 4.642 -4.884 1.00 94.69 102 MET A N 1
ATOM 806 C CA . MET A 1 102 ? 4.338 5.177 -3.740 1.00 94.69 102 MET A CA 1
ATOM 807 C C . MET A 1 102 ? 4.391 4.180 -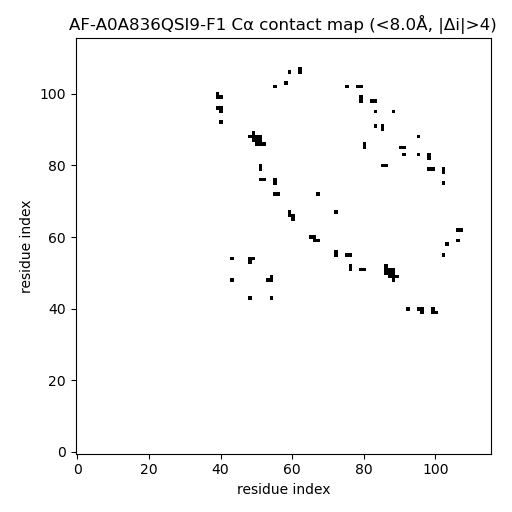2.581 1.00 94.69 102 MET A C 1
ATOM 809 O O . MET A 1 102 ? 5.461 3.960 -2.024 1.00 94.69 102 MET A O 1
ATOM 813 N N . LEU A 1 103 ? 3.277 3.519 -2.253 1.00 95.19 103 LEU A N 1
ATOM 814 C CA . LEU A 1 103 ? 3.238 2.492 -1.212 1.00 95.19 103 LEU A CA 1
ATOM 815 C C . LEU A 1 103 ? 4.203 1.341 -1.515 1.00 95.19 103 LEU A C 1
ATOM 817 O O . LEU A 1 103 ? 5.014 0.979 -0.668 1.00 95.19 103 LEU A O 1
ATOM 821 N N . VAL A 1 104 ? 4.130 0.772 -2.722 1.00 94.00 104 VAL A N 1
ATOM 822 C CA . VAL A 1 104 ? 5.028 -0.314 -3.144 1.00 94.00 104 VAL A CA 1
ATOM 823 C C . VAL A 1 104 ? 6.474 0.162 -3.128 1.00 94.00 104 VAL A C 1
ATOM 825 O O . VAL A 1 104 ? 7.352 -0.568 -2.675 1.00 94.00 104 VAL A O 1
ATOM 828 N N . HIS A 1 105 ? 6.731 1.390 -3.578 1.00 91.56 105 HIS A N 1
ATOM 829 C CA . HIS A 1 105 ? 8.057 1.981 -3.494 1.00 91.56 105 HIS A CA 1
ATOM 830 C C . HIS A 1 105 ? 8.547 2.055 -2.045 1.00 91.56 105 HIS A C 1
ATOM 832 O O . HIS A 1 105 ? 9.663 1.616 -1.792 1.00 91.56 105 HIS A O 1
ATOM 838 N N . LEU A 1 106 ? 7.733 2.531 -1.100 1.00 91.38 106 LEU A N 1
ATOM 839 C CA . LEU A 1 106 ? 8.091 2.601 0.318 1.00 91.38 106 LEU A CA 1
ATOM 840 C C . LEU A 1 106 ? 8.376 1.215 0.901 1.00 91.38 106 LEU A C 1
ATOM 842 O O . LEU A 1 106 ? 9.443 1.026 1.471 1.00 91.38 106 LEU A O 1
ATOM 846 N N . ILE A 1 107 ? 7.487 0.238 0.681 1.00 90.56 107 ILE A N 1
ATOM 847 C CA . ILE A 1 107 ? 7.670 -1.155 1.132 1.00 90.56 107 ILE A CA 1
ATOM 848 C C . ILE A 1 107 ? 8.990 -1.739 0.613 1.00 90.56 107 ILE A C 1
ATOM 850 O O . ILE A 1 107 ? 9.679 -2.456 1.327 1.00 90.56 107 ILE A O 1
ATOM 854 N N . MET A 1 108 ? 9.349 -1.446 -0.638 1.00 87.06 108 MET A N 1
ATOM 855 C CA . MET A 1 108 ? 10.570 -1.961 -1.267 1.00 87.06 108 MET A CA 1
ATOM 856 C C . MET A 1 108 ? 11.818 -1.126 -0.953 1.00 87.06 108 MET A C 1
ATOM 858 O O . MET A 1 108 ? 12.932 -1.571 -1.227 1.00 87.06 108 MET A O 1
ATOM 862 N N . SER A 1 109 ? 11.636 0.087 -0.428 1.00 85.06 109 SER A N 1
ATOM 863 C CA . SER A 1 109 ? 12.712 1.022 -0.092 1.00 85.06 109 SER A CA 1
ATOM 864 C C . SER A 1 109 ? 13.045 1.018 1.389 1.00 85.06 109 SER A C 1
ATOM 866 O O . SER A 1 109 ? 14.004 1.690 1.764 1.00 85.06 109 SER A O 1
ATOM 868 N N . THR A 1 110 ? 12.308 0.284 2.231 1.00 69.12 110 THR A N 1
ATOM 869 C CA . THR A 1 110 ? 12.739 0.063 3.608 1.00 69.12 110 THR A CA 1
ATOM 870 C C . THR A 1 110 ? 13.952 -0.884 3.611 1.00 69.12 110 THR A C 1
ATOM 872 O O . THR A 1 110 ? 13.858 -2.046 3.216 1.00 69.12 110 THR A O 1
ATOM 875 N N . PRO A 1 111 ? 15.144 -0.411 4.024 1.00 58.66 111 PRO A N 1
ATOM 876 C CA . PRO A 1 111 ? 16.386 -1.177 3.966 1.00 58.66 111 PRO A CA 1
ATOM 877 C C . PRO A 1 111 ? 16.607 -2.001 5.239 1.00 58.66 111 PRO A C 1
ATOM 879 O O . PRO A 1 111 ? 17.748 -2.308 5.572 1.00 58.66 111 PRO A O 1
ATOM 882 N N . GLU A 1 112 ? 15.552 -2.341 5.979 1.00 53.62 112 GLU A N 1
ATOM 883 C CA . GLU A 1 112 ? 15.596 -2.870 7.352 1.00 53.62 112 GLU A CA 1
ATOM 884 C C . GLU A 1 112 ? 16.215 -4.281 7.510 1.00 53.62 112 GLU A C 1
ATOM 886 O O . GLU A 1 112 ? 16.088 -4.919 8.547 1.00 53.62 112 GLU A O 1
ATOM 891 N N . TYR A 1 113 ? 17.009 -4.713 6.522 1.00 51.50 113 TYR A N 1
ATOM 892 C CA . TYR A 1 113 ? 17.943 -5.843 6.586 1.00 51.50 113 TYR A CA 1
ATOM 893 C C . TYR A 1 113 ? 19.393 -5.513 6.185 1.00 51.50 113 TYR A C 1
ATOM 895 O O . TYR A 1 113 ? 20.174 -6.430 5.943 1.00 51.50 113 TYR A O 1
ATOM 903 N N . GLN A 1 114 ? 19.797 -4.242 6.076 1.00 43.72 114 GLN A N 1
ATOM 904 C CA . GLN A 1 114 ? 21.192 -3.915 5.745 1.00 43.72 114 GLN A CA 1
ATOM 905 C C . GLN A 1 114 ? 22.135 -3.863 6.955 1.00 43.72 114 GLN A C 1
ATOM 907 O O . GLN A 1 114 ? 23.322 -4.076 6.739 1.00 43.72 114 GLN A O 1
ATOM 912 N N . LEU A 1 115 ? 21.681 -3.635 8.196 1.00 45.88 115 LEU A N 1
ATOM 913 C CA . LEU A 1 115 ? 22.559 -3.640 9.378 1.00 45.88 115 LEU A CA 1
ATOM 914 C C . LEU A 1 115 ? 21.791 -3.972 10.666 1.00 45.88 115 LEU A C 1
ATOM 916 O O . LEU A 1 115 ? 21.091 -3.125 11.218 1.00 45.88 115 LEU A O 1
ATOM 920 N N . SER A 1 116 ? 21.977 -5.186 11.172 1.00 46.62 116 SER A N 1
ATOM 921 C CA . SER A 1 116 ? 22.117 -5.495 12.603 1.00 46.62 116 SER A CA 1
ATOM 922 C C . SER A 1 116 ? 22.901 -6.792 12.722 1.00 46.62 116 SER A C 1
ATOM 924 O O . SER A 1 116 ? 22.464 -7.782 12.095 1.00 46.62 116 SER A O 1
#

Solvent-accessible surface area (backbone atoms only — not comparable to full-atom values): 7306 Å² total; per-residue (Å²): 141,79,94,76,82,70,76,72,66,60,58,59,54,53,51,52,51,50,57,48,56,61,68,70,52,76,83,72,76,78,78,81,88,67,78,81,94,68,69,61,58,59,50,43,59,76,68,64,49,54,36,36,59,49,48,48,52,53,49,45,66,71,75,39,94,63,83,73,55,71,67,59,49,50,50,53,29,53,49,48,22,59,72,58,74,42,54,48,40,81,85,32,62,95,64,41,54,62,56,48,52,53,48,53,48,50,69,72,62,59,64,91,82,76,82,133

Nearest PDB structures (foldseek):
  1af3-assembly1_A  TM=3.038E-01  e=5.000E+00  Rattus norvegicus

Sequence (116 aa):
ISNYFDSSFTVTTSKHLQDQYIKDIPFLKPVLRVPAAIDLVGMVQRQGLATTSDVVDHFQTRLLRLPLSSEHRDVLIGFLTRELGTKEIGAAISYLEEPLRMLVHLIMSTPEYQLS

Mean predicted aligned error: 12.92 Å